Protein AF-A0A119AUP3-F1 (afdb_monomer_lite)

Structure (mmCIF, N/CA/C/O backbone):
data_AF-A0A119AUP3-F1
#
_entry.id   AF-A0A119AUP3-F1
#
loop_
_atom_site.group_PDB
_atom_site.id
_atom_site.type_symbol
_atom_site.label_atom_id
_atom_site.label_alt_id
_atom_site.label_comp_id
_atom_site.label_asym_id
_atom_site.label_entity_id
_atom_site.label_seq_id
_atom_site.pdbx_PDB_ins_code
_atom_site.Cartn_x
_atom_site.Cartn_y
_atom_site.Cartn_z
_atom_site.occupancy
_atom_site.B_iso_or_equiv
_atom_site.auth_seq_id
_atom_site.auth_comp_id
_atom_site.auth_asym_id
_atom_site.auth_atom_id
_atom_site.pdbx_PDB_model_num
ATOM 1 N N . MET A 1 1 ? -10.218 -7.047 2.147 1.00 59.16 1 MET A N 1
ATOM 2 C CA . MET A 1 1 ? -9.267 -7.046 1.010 1.00 59.16 1 MET A CA 1
ATOM 3 C C . MET A 1 1 ? -9.610 -8.212 0.110 1.00 59.16 1 MET A C 1
ATOM 5 O O . MET A 1 1 ? -9.928 -9.270 0.636 1.00 59.16 1 MET A O 1
ATOM 9 N N . LEU A 1 2 ? -9.548 -8.031 -1.206 1.00 61.56 2 LEU A N 1
ATOM 10 C CA . LEU A 1 2 ? -9.819 -9.104 -2.157 1.00 61.56 2 LEU A CA 1
ATOM 11 C C . LEU A 1 2 ? -8.715 -9.146 -3.222 1.00 61.56 2 LEU A C 1
ATOM 13 O O . LEU A 1 2 ? -8.327 -8.103 -3.749 1.00 61.56 2 LEU A O 1
ATOM 17 N N . ILE A 1 3 ? -8.177 -10.340 -3.483 1.00 61.81 3 ILE A N 1
ATOM 18 C CA . ILE A 1 3 ? -7.148 -10.574 -4.505 1.00 61.81 3 ILE A CA 1
ATOM 19 C C . ILE A 1 3 ? -7.834 -11.190 -5.727 1.00 61.81 3 ILE A C 1
ATOM 21 O O . ILE A 1 3 ? -8.365 -12.297 -5.651 1.00 61.81 3 ILE A O 1
ATOM 25 N N . GLU A 1 4 ? -7.807 -10.481 -6.854 1.00 63.66 4 GLU A N 1
ATOM 26 C CA . GLU A 1 4 ? -8.380 -10.904 -8.137 1.00 63.66 4 GLU A CA 1
ATOM 27 C C . GLU A 1 4 ? -7.256 -11.048 -9.170 1.00 63.66 4 GLU A C 1
ATOM 29 O O . GLU A 1 4 ? -6.862 -10.098 -9.844 1.00 63.66 4 GLU A O 1
ATOM 34 N N . GLY A 1 5 ? -6.689 -12.250 -9.292 1.00 70.69 5 GLY A N 1
ATOM 35 C CA . GLY A 1 5 ? -5.548 -12.476 -10.183 1.00 70.69 5 GLY A CA 1
ATOM 36 C C . GLY A 1 5 ? -4.311 -11.684 -9.739 1.00 70.69 5 GLY A C 1
ATOM 37 O O . GLY A 1 5 ? -3.758 -11.961 -8.679 1.00 70.69 5 GLY A O 1
ATOM 38 N N . SER A 1 6 ? -3.858 -10.728 -10.559 1.00 70.94 6 SER A N 1
ATOM 39 C CA . SER A 1 6 ? -2.733 -9.824 -10.245 1.00 70.94 6 SER A CA 1
ATOM 40 C C . SER A 1 6 ? -3.156 -8.496 -9.613 1.00 70.94 6 SER A C 1
ATOM 42 O O . SER A 1 6 ? -2.316 -7.600 -9.465 1.00 70.94 6 SER A O 1
ATOM 44 N N . ASP A 1 7 ? -4.444 -8.358 -9.311 1.00 81.25 7 ASP A N 1
ATOM 45 C CA . ASP A 1 7 ? -5.029 -7.137 -8.788 1.00 81.25 7 ASP A CA 1
ATOM 46 C C . ASP A 1 7 ? -5.372 -7.294 -7.313 1.00 81.25 7 ASP A C 1
ATOM 48 O O . ASP A 1 7 ? -5.725 -8.372 -6.826 1.00 81.25 7 ASP A O 1
ATOM 52 N N . LEU A 1 8 ? -5.282 -6.177 -6.609 1.00 80.00 8 LEU A N 1
ATOM 53 C CA . LEU A 1 8 ? -5.543 -6.078 -5.191 1.00 80.00 8 LEU A CA 1
ATOM 54 C C . LEU A 1 8 ? -6.546 -4.964 -4.953 1.00 80.00 8 LEU A C 1
ATOM 56 O O . LEU A 1 8 ? -6.259 -3.797 -5.211 1.00 80.00 8 LEU A O 1
ATOM 60 N N . VAL A 1 9 ? -7.710 -5.333 -4.432 1.00 82.56 9 VAL A N 1
ATOM 61 C CA . VAL A 1 9 ? -8.763 -4.387 -4.076 1.00 82.56 9 VAL A CA 1
ATOM 62 C C . VAL A 1 9 ? -8.738 -4.151 -2.572 1.00 82.56 9 VAL A C 1
ATOM 64 O O . VAL A 1 9 ? -8.877 -5.082 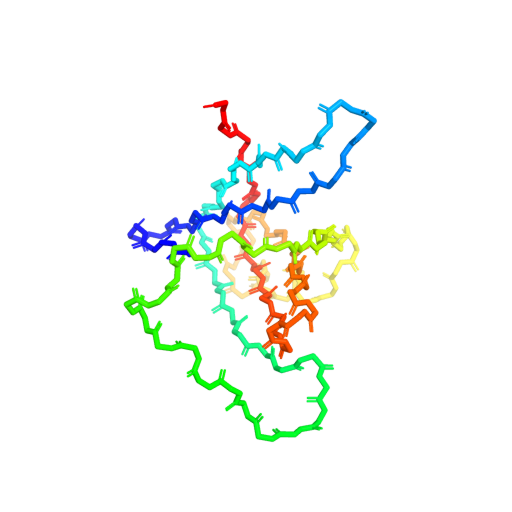-1.765 1.00 82.56 9 VAL A O 1
ATOM 67 N N . VAL A 1 10 ? -8.571 -2.886 -2.199 1.00 79.69 10 VAL A N 1
ATOM 68 C CA . VAL A 1 10 ? -8.580 -2.421 -0.815 1.00 79.69 10 VAL A CA 1
ATOM 69 C C . VAL A 1 10 ? -9.662 -1.366 -0.653 1.00 79.69 10 VAL A C 1
ATOM 71 O O . VAL A 1 10 ? -9.656 -0.358 -1.353 1.00 79.69 10 VAL A O 1
ATOM 74 N N . THR A 1 11 ? -10.567 -1.591 0.293 1.00 81.62 11 THR A N 1
ATOM 75 C CA . THR A 1 11 ? -11.511 -0.573 0.755 1.00 81.62 11 THR A CA 1
ATOM 76 C C . THR A 1 11 ? -10.954 0.033 2.030 1.00 81.62 11 THR A C 1
ATOM 78 O O . THR A 1 11 ? -10.625 -0.698 2.964 1.00 81.62 11 THR A O 1
ATOM 81 N N . VAL A 1 12 ? -10.813 1.351 2.038 1.00 77.31 12 VAL A N 1
ATOM 82 C CA . VAL A 1 12 ? -10.382 2.133 3.192 1.00 77.31 12 VAL A CA 1
ATOM 83 C C . VAL A 1 12 ? -11.520 3.051 3.575 1.00 77.31 12 VAL A C 1
ATOM 85 O O . VAL A 1 12 ? -12.015 3.786 2.721 1.00 77.31 12 VAL A O 1
ATOM 88 N N . SER A 1 13 ? -11.885 3.055 4.850 1.00 77.69 13 SER A N 1
ATOM 89 C CA . SER A 1 13 ? -12.867 4.017 5.342 1.00 77.69 13 SER A CA 1
ATOM 90 C C . SER A 1 13 ? -12.228 5.102 6.175 1.00 77.69 13 SER A C 1
ATOM 92 O O . SER A 1 13 ? -11.204 4.896 6.828 1.00 77.69 13 SER A O 1
ATOM 94 N N . TYR A 1 14 ? -12.823 6.281 6.103 1.00 74.38 14 TYR A N 1
ATOM 95 C CA . TYR A 1 14 ? -12.312 7.485 6.727 1.00 74.38 14 TYR A CA 1
ATOM 96 C C . TYR A 1 14 ? -13.467 8.353 7.218 1.00 74.38 14 TYR A C 1
ATOM 98 O O . TYR A 1 14 ? -14.548 8.378 6.624 1.00 74.38 14 TYR A O 1
ATOM 106 N N . ASP A 1 15 ? -13.221 9.062 8.313 1.00 77.88 15 ASP A N 1
ATOM 107 C CA . ASP A 1 15 ? -14.175 10.011 8.871 1.00 77.88 15 ASP A CA 1
ATOM 108 C C . ASP A 1 15 ? -14.085 11.347 8.113 1.00 77.88 15 ASP A C 1
ATOM 110 O O . ASP A 1 15 ? -12.992 11.832 7.806 1.00 77.88 15 ASP A O 1
ATOM 114 N N . SER A 1 16 ? -15.234 11.950 7.816 1.00 79.75 16 SER A N 1
ATOM 115 C CA . SER A 1 16 ? -15.374 13.303 7.270 1.00 79.75 16 SER A CA 1
ATOM 116 C C . SER A 1 16 ? -16.369 14.116 8.113 1.00 79.75 16 SER A C 1
ATOM 118 O O . SER A 1 16 ? -17.029 13.577 9.004 1.00 79.75 16 SER A O 1
ATOM 120 N N . GLU A 1 17 ? -16.499 15.418 7.836 1.00 85.25 17 GLU A N 1
ATOM 121 C CA . GLU A 1 17 ? -17.496 16.277 8.496 1.00 85.25 17 GLU A CA 1
ATOM 122 C C . GLU A 1 17 ? -18.944 15.784 8.296 1.00 85.25 17 GLU A C 1
ATOM 124 O O . GLU A 1 17 ? -19.784 15.998 9.170 1.00 85.25 17 GLU A O 1
ATOM 129 N N . ASP A 1 18 ? -19.216 15.068 7.200 1.00 87.00 18 ASP A N 1
ATOM 130 C CA . ASP A 1 18 ? -20.547 14.575 6.827 1.00 87.00 18 ASP A CA 1
ATOM 131 C C . ASP A 1 18 ? -20.805 13.112 7.250 1.00 87.00 18 ASP A C 1
ATOM 133 O O . ASP A 1 18 ? -21.904 12.589 7.043 1.00 87.00 18 ASP A O 1
ATOM 137 N N . GLY A 1 19 ? -19.823 12.440 7.865 1.00 81.75 19 GLY A N 1
ATOM 138 C CA . GLY A 1 19 ? -19.944 11.069 8.369 1.00 81.75 19 GLY A CA 1
ATOM 139 C C . GLY A 1 19 ? -18.799 10.144 7.950 1.00 81.75 19 GLY A C 1
ATOM 140 O O . GLY A 1 19 ? -17.702 10.588 7.624 1.00 81.75 19 GLY A O 1
ATOM 141 N N . ILE A 1 20 ? -19.048 8.831 7.986 1.00 81.00 20 ILE A N 1
ATOM 142 C CA . ILE A 1 20 ? -18.078 7.813 7.554 1.00 81.00 20 ILE A CA 1
ATOM 143 C C . ILE A 1 20 ? -18.209 7.627 6.044 1.00 81.00 20 ILE A C 1
ATOM 145 O O . ILE A 1 20 ? -19.299 7.344 5.545 1.00 81.00 20 ILE A O 1
ATOM 149 N N . HIS A 1 21 ? -17.092 7.740 5.333 1.00 79.94 21 HIS A N 1
ATOM 150 C CA . HIS A 1 21 ? -16.999 7.467 3.903 1.00 79.94 21 HIS A CA 1
ATOM 151 C C . HIS A 1 21 ? -16.106 6.265 3.646 1.00 79.94 21 HIS A C 1
ATOM 153 O O . HIS A 1 21 ? -15.208 5.958 4.431 1.00 79.94 21 HIS A O 1
ATOM 159 N N . GLU A 1 22 ? -16.333 5.615 2.511 1.00 81.56 22 GLU A N 1
ATOM 160 C CA . GLU A 1 22 ? -15.505 4.516 2.037 1.00 81.56 22 GLU A CA 1
ATOM 161 C C . GLU A 1 22 ? -14.853 4.903 0.719 1.00 81.56 22 GLU A C 1
ATOM 163 O O . GLU A 1 22 ? -15.454 5.572 -0.121 1.00 81.56 22 GLU A O 1
ATOM 168 N N . LYS A 1 23 ? -13.614 4.460 0.535 1.00 82.94 23 LYS A N 1
ATOM 169 C CA . LYS A 1 23 ? -12.873 4.610 -0.706 1.00 82.94 23 LYS A CA 1
ATOM 170 C C . LYS A 1 23 ? -12.342 3.264 -1.140 1.00 82.94 23 LYS A C 1
ATOM 172 O O . LYS A 1 23 ? -11.559 2.633 -0.425 1.00 82.94 23 LYS A O 1
ATOM 177 N N . ARG A 1 24 ? -12.752 2.829 -2.326 1.00 85.12 24 ARG A N 1
ATOM 178 C CA . ARG A 1 24 ? -12.294 1.579 -2.920 1.00 85.12 24 ARG A CA 1
ATOM 179 C C . ARG A 1 24 ? -11.146 1.863 -3.881 1.00 85.12 24 ARG A C 1
ATOM 181 O O . ARG A 1 24 ? -11.240 2.710 -4.762 1.00 85.12 24 ARG A O 1
ATOM 188 N N . MET A 1 25 ? -10.035 1.164 -3.686 1.00 86.88 25 MET A N 1
ATOM 189 C CA . MET A 1 25 ? -8.819 1.310 -4.479 1.00 86.88 25 MET A CA 1
ATOM 190 C C . MET A 1 25 ? -8.435 -0.031 -5.080 1.00 86.88 25 MET A C 1
ATOM 192 O O . MET A 1 25 ? -8.321 -1.033 -4.369 1.00 86.88 25 MET A O 1
ATOM 196 N N . ARG A 1 26 ? -8.193 -0.038 -6.388 1.00 87.50 26 ARG A N 1
ATOM 197 C CA . ARG A 1 26 ? -7.719 -1.208 -7.123 1.00 87.50 26 ARG A CA 1
ATOM 198 C C . ARG A 1 26 ? -6.269 -1.004 -7.531 1.00 87.50 26 ARG A C 1
ATOM 200 O O . ARG A 1 26 ? -5.969 -0.183 -8.393 1.00 87.50 26 ARG A O 1
ATOM 207 N N . PHE A 1 27 ? -5.375 -1.771 -6.924 1.00 86.25 27 PHE A N 1
ATOM 208 C CA . PHE A 1 27 ? -3.970 -1.858 -7.305 1.00 86.25 27 PHE A CA 1
ATOM 209 C C . PHE A 1 27 ? -3.791 -2.965 -8.345 1.00 86.25 27 PHE A C 1
ATOM 211 O O . PHE A 1 27 ? -4.447 -4.001 -8.266 1.00 86.25 27 PHE A O 1
ATOM 218 N N . PHE A 1 28 ? -2.884 -2.770 -9.298 1.00 84.94 28 PHE A N 1
ATOM 219 C CA . PHE A 1 28 ? -2.679 -3.690 -10.421 1.00 84.94 28 PHE A CA 1
ATOM 220 C C . PHE A 1 28 ? -1.210 -4.080 -10.597 1.00 84.94 28 PHE A C 1
ATOM 222 O O . PHE A 1 28 ? -0.294 -3.305 -10.295 1.00 84.94 28 PHE A O 1
ATOM 229 N N . SER A 1 29 ? -0.987 -5.282 -11.145 1.00 75.56 29 SER A N 1
ATOM 230 C CA . SER A 1 29 ? 0.350 -5.870 -11.345 1.00 75.56 29 SER A CA 1
ATOM 231 C C . SER A 1 29 ? 1.170 -5.919 -10.054 1.00 75.56 29 SER A C 1
ATOM 233 O O . SER A 1 29 ? 2.310 -5.450 -10.021 1.00 75.56 29 SER A O 1
ATOM 235 N N . ILE A 1 30 ? 0.565 -6.440 -8.986 1.00 74.06 30 ILE A N 1
ATOM 236 C CA . ILE A 1 30 ? 1.083 -6.256 -7.633 1.00 74.06 30 ILE A CA 1
ATOM 237 C C . ILE A 1 30 ? 1.999 -7.378 -7.132 1.00 74.06 30 ILE A C 1
ATOM 239 O O . ILE A 1 30 ? 1.825 -8.557 -7.436 1.00 74.06 30 ILE A O 1
ATOM 243 N N . CYS A 1 31 ? 2.927 -6.987 -6.265 1.00 80.06 31 CYS A N 1
ATOM 244 C CA . CYS A 1 31 ? 3.529 -7.821 -5.239 1.00 80.06 31 CYS A CA 1
ATOM 245 C C . CYS A 1 31 ? 3.199 -7.181 -3.884 1.00 80.06 31 CYS A C 1
ATOM 247 O O . CYS A 1 31 ? 3.576 -6.032 -3.646 1.00 80.06 31 CYS A O 1
ATOM 249 N N . ALA A 1 32 ? 2.454 -7.885 -3.028 1.00 80.62 32 ALA A N 1
ATOM 250 C CA . ALA A 1 32 ? 1.974 -7.344 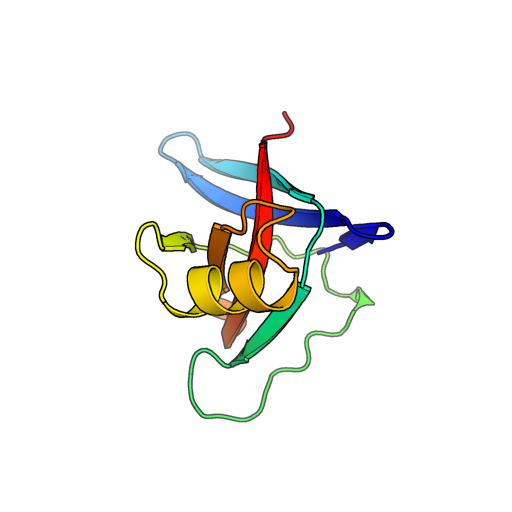-1.759 1.00 80.62 32 ALA A CA 1
ATOM 251 C C . ALA A 1 32 ? 2.379 -8.219 -0.571 1.00 80.62 32 ALA A C 1
ATOM 253 O O . ALA A 1 32 ? 2.381 -9.448 -0.657 1.00 80.62 32 ALA A O 1
ATOM 254 N N . PHE A 1 33 ? 2.707 -7.567 0.541 1.00 81.12 33 PHE A N 1
ATOM 255 C CA . PHE A 1 33 ? 3.164 -8.206 1.768 1.00 81.12 33 PHE A CA 1
ATOM 256 C C . PHE A 1 33 ? 2.432 -7.619 2.964 1.00 81.12 33 PHE A C 1
ATOM 258 O O . PHE A 1 33 ? 2.210 -6.412 3.036 1.00 81.12 33 PHE A O 1
ATOM 265 N N . HIS A 1 34 ? 2.113 -8.472 3.926 1.00 80.38 34 HIS A N 1
ATOM 266 C CA . HIS A 1 34 ? 1.573 -8.053 5.209 1.00 80.38 34 HIS A CA 1
ATOM 267 C C . HIS A 1 34 ? 2.699 -8.032 6.233 1.00 80.38 34 HIS A C 1
ATOM 269 O O . HIS A 1 34 ? 3.467 -8.989 6.342 1.00 80.38 34 HIS A O 1
ATOM 275 N N . VAL A 1 35 ? 2.786 -6.947 6.990 1.00 80.62 35 VAL A N 1
ATOM 276 C CA . VAL A 1 35 ? 3.685 -6.823 8.132 1.00 80.62 35 VAL A CA 1
ATOM 277 C C . VAL A 1 35 ? 2.908 -6.292 9.327 1.00 80.62 35 VAL A C 1
ATOM 279 O O . VAL A 1 35 ? 1.881 -5.634 9.187 1.00 80.62 35 VAL A O 1
ATOM 282 N N . GLN A 1 36 ? 3.383 -6.605 10.522 1.00 79.12 36 GLN A N 1
ATOM 283 C CA . GLN A 1 36 ? 2.763 -6.128 11.748 1.00 79.12 36 GLN A CA 1
ATOM 284 C C . GLN A 1 36 ? 3.174 -4.677 12.027 1.00 79.12 36 GLN A C 1
ATOM 286 O O . GLN A 1 36 ? 4.349 -4.340 11.869 1.00 79.12 36 GLN A O 1
ATOM 291 N N . ALA A 1 37 ? 2.234 -3.827 12.452 1.00 79.19 37 ALA A N 1
ATOM 292 C CA . ALA A 1 37 ? 2.527 -2.417 12.734 1.00 79.19 37 ALA A CA 1
ATOM 293 C C . ALA A 1 37 ? 3.341 -2.227 14.031 1.00 79.19 37 ALA A C 1
ATOM 295 O O . ALA A 1 37 ? 4.232 -1.382 14.102 1.00 79.19 37 ALA A O 1
ATOM 296 N N . PHE A 1 38 ? 3.059 -3.042 15.048 1.00 77.62 38 PHE A N 1
ATOM 297 C CA . PHE A 1 38 ? 3.659 -3.013 16.379 1.00 77.62 38 PHE A CA 1
ATOM 298 C C . PHE A 1 38 ? 4.079 -4.421 16.819 1.00 77.62 38 PHE A C 1
ATOM 300 O O . PHE A 1 38 ? 3.371 -5.384 16.521 1.00 77.62 38 PHE A O 1
ATOM 307 N N . PRO A 1 39 ? 5.176 -4.572 17.584 1.00 73.12 39 PRO A N 1
ATOM 308 C CA . PRO A 1 39 ? 5.602 -5.873 18.093 1.00 73.12 39 PRO A CA 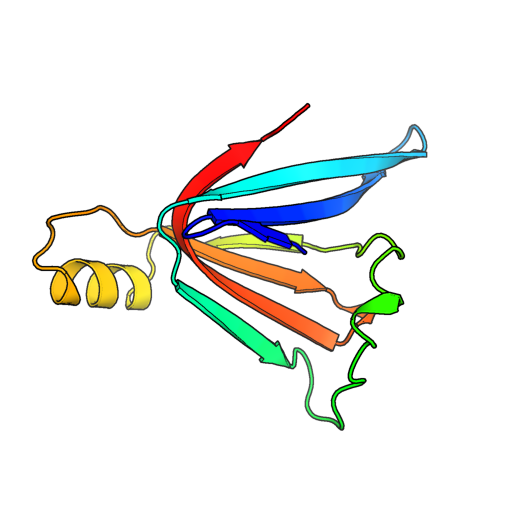1
ATOM 309 C C . PRO A 1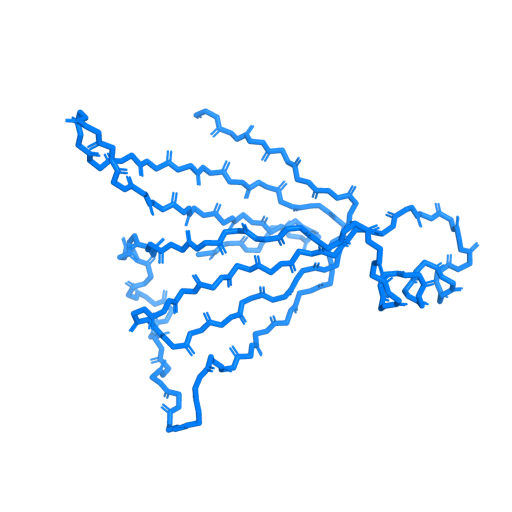 39 ? 4.535 -6.488 19.017 1.00 73.12 39 PRO A C 1
ATOM 311 O O . PRO A 1 39 ? 4.158 -5.889 20.022 1.00 73.12 39 PRO A O 1
ATOM 314 N N . GLY A 1 40 ? 4.062 -7.695 18.701 1.00 64.06 40 GLY A N 1
ATOM 315 C CA . GLY A 1 40 ? 3.096 -8.434 19.522 1.00 64.06 40 GLY A CA 1
ATOM 316 C C . GLY A 1 40 ? 2.573 -9.693 18.821 1.00 64.06 40 GLY A C 1
ATOM 317 O O . GLY A 1 40 ? 2.949 -9.954 17.684 1.00 64.06 40 GLY A O 1
ATOM 318 N N . PRO A 1 41 ? 1.702 -10.502 19.440 1.00 58.78 41 PRO A N 1
ATOM 319 C CA . PRO A 1 41 ? 0.990 -11.548 18.710 1.00 58.78 41 PRO A CA 1
ATOM 320 C C . PRO A 1 41 ? 0.081 -10.911 17.651 1.00 58.78 41 PRO A C 1
ATOM 322 O O . PRO A 1 41 ? -0.667 -9.979 17.952 1.00 58.78 41 PRO A O 1
ATOM 325 N N . SER A 1 42 ? 0.155 -11.391 16.406 1.00 56.16 42 SER A N 1
ATOM 326 C CA . SER A 1 42 ? -0.801 -10.994 15.373 1.00 56.16 42 SER A CA 1
ATOM 327 C C . SER A 1 42 ? -2.190 -11.432 15.822 1.00 56.16 42 SER A C 1
ATOM 329 O O . SER A 1 42 ? -2.408 -12.623 16.068 1.00 56.16 42 SER A O 1
ATOM 331 N N . LEU A 1 43 ? -3.138 -10.503 15.902 1.00 55.97 43 LEU A N 1
ATOM 332 C CA . LEU A 1 43 ? -4.541 -10.885 15.868 1.00 55.97 43 LEU A CA 1
ATOM 333 C C . LEU A 1 43 ? -4.768 -11.398 14.447 1.00 55.97 43 LEU A C 1
ATOM 335 O O . LEU A 1 43 ? -4.863 -10.611 13.512 1.00 55.97 43 LEU A O 1
ATOM 339 N N . PHE A 1 44 ? -4.716 -12.717 14.261 1.00 50.50 44 PHE A N 1
ATOM 340 C CA . PHE A 1 44 ? -5.126 -13.337 13.007 1.00 50.50 44 PHE A CA 1
ATOM 341 C C . PHE A 1 44 ? -6.615 -13.018 12.867 1.00 50.50 44 PHE A C 1
ATOM 343 O O . PHE A 1 44 ? -7.454 -13.637 13.520 1.00 50.50 44 PHE A O 1
ATOM 350 N N . VAL A 1 45 ? -6.925 -11.956 12.128 1.00 54.22 45 VAL A N 1
ATOM 351 C CA . VAL A 1 45 ? -8.301 -11.585 11.827 1.00 54.22 45 VAL A CA 1
ATOM 352 C C . VAL A 1 45 ? -8.808 -12.654 10.870 1.00 54.22 45 VAL A C 1
ATOM 354 O O . VAL A 1 45 ? -8.282 -12.806 9.770 1.00 54.22 45 VAL A O 1
ATOM 357 N N . ASP A 1 46 ? -9.755 -13.453 11.351 1.00 47.69 46 ASP A N 1
ATOM 358 C CA . ASP A 1 46 ? -10.384 -14.541 10.610 1.00 47.69 46 ASP A CA 1
ATOM 359 C C . ASP A 1 46 ? -10.890 -14.021 9.252 1.00 47.69 46 ASP A C 1
ATOM 361 O O . ASP A 1 46 ? -11.544 -12.975 9.196 1.00 47.69 46 ASP A O 1
ATOM 365 N N . GLU A 1 47 ? -10.591 -14.725 8.154 1.00 49.25 47 GLU A N 1
ATOM 366 C CA . GLU A 1 47 ? -10.912 -14.279 6.784 1.00 49.25 47 GLU A CA 1
ATOM 367 C C . GLU A 1 47 ? -12.417 -13.999 6.614 1.00 49.25 47 GLU A C 1
ATOM 369 O O . GLU A 1 47 ? -12.814 -13.119 5.850 1.00 49.25 47 GLU A O 1
ATOM 374 N N . ILE A 1 48 ? -13.252 -14.685 7.400 1.00 44.91 48 ILE A N 1
ATOM 375 C CA . ILE A 1 48 ? -14.718 -14.594 7.393 1.00 44.91 48 ILE A CA 1
ATOM 376 C C . ILE A 1 48 ? -15.227 -13.318 8.097 1.00 44.91 48 ILE A C 1
ATOM 378 O O . ILE A 1 48 ? -16.323 -12.843 7.802 1.00 44.91 48 ILE A O 1
ATOM 382 N N . ALA A 1 49 ? -14.437 -12.712 8.989 1.00 44.19 49 ALA A N 1
ATOM 383 C CA . ALA A 1 49 ? -14.823 -11.517 9.745 1.00 44.19 49 ALA A CA 1
ATOM 384 C C . ALA A 1 49 ? -14.477 -10.193 9.035 1.00 44.19 49 ALA A C 1
ATOM 386 O O . ALA A 1 49 ? -14.860 -9.124 9.507 1.00 44.19 49 ALA A O 1
ATOM 387 N N . THR A 1 50 ? -13.815 -10.240 7.873 1.00 47.00 50 THR A N 1
ATOM 388 C CA . THR A 1 50 ? -13.286 -9.066 7.145 1.00 47.00 50 THR A CA 1
ATOM 389 C C . THR A 1 50 ? -14.337 -8.132 6.520 1.00 47.00 50 THR A C 1
ATOM 391 O O . THR A 1 50 ? -13.990 -7.246 5.739 1.00 47.00 50 THR A O 1
ATOM 394 N N . SER A 1 51 ? -15.616 -8.269 6.887 1.00 45.84 51 SER A N 1
ATOM 395 C CA . SER A 1 51 ? -16.651 -7.274 6.564 1.00 45.84 51 SER A CA 1
ATOM 396 C C . SER A 1 51 ? -16.582 -6.017 7.441 1.00 45.84 51 SER A C 1
ATOM 398 O O . SER A 1 51 ? -17.241 -5.026 7.135 1.00 45.84 51 SER A O 1
ATOM 400 N N . SER A 1 52 ? -15.781 -6.025 8.516 1.00 50.53 52 SER A N 1
ATOM 401 C CA . SER A 1 52 ? -15.519 -4.818 9.294 1.00 50.53 52 SER A CA 1
ATOM 402 C C . SER A 1 52 ? -14.531 -3.931 8.544 1.00 50.53 52 SER A C 1
ATOM 404 O O . SER A 1 52 ? -13.321 -4.141 8.570 1.00 50.53 52 SER A O 1
ATOM 406 N N . VAL A 1 53 ? -15.108 -2.972 7.836 1.00 54.41 53 VAL A N 1
ATOM 407 C CA . VAL A 1 53 ? -14.536 -1.711 7.378 1.00 54.41 53 VAL A CA 1
ATOM 408 C C . VAL A 1 53 ? -13.241 -1.333 8.114 1.00 54.41 53 VAL A C 1
ATOM 410 O O . VAL A 1 53 ? -13.268 -0.868 9.252 1.00 54.41 53 VAL A O 1
ATOM 413 N N . LEU A 1 54 ? -12.102 -1.549 7.456 1.00 60.75 54 LEU A N 1
ATOM 414 C CA . LEU A 1 54 ? -10.793 -1.220 8.006 1.00 60.75 54 LEU A CA 1
ATOM 415 C C . LEU A 1 54 ? -10.522 0.271 7.769 1.00 60.75 54 LEU A C 1
ATOM 417 O O . LEU A 1 54 ? -10.366 0.711 6.625 1.00 60.75 54 LEU A O 1
ATOM 421 N N . GLN A 1 55 ? -10.464 1.057 8.843 1.00 67.12 55 GLN A N 1
ATOM 422 C CA . GLN A 1 55 ? -9.974 2.430 8.756 1.00 67.12 55 GLN A CA 1
ATOM 423 C C . GLN A 1 55 ? -8.452 2.397 8.604 1.00 67.12 55 GLN A C 1
ATOM 425 O O . GLN A 1 55 ? -7.741 1.816 9.426 1.00 67.12 55 GLN A O 1
ATOM 430 N N . GLY A 1 56 ? -7.942 2.997 7.531 1.00 72.94 56 GLY A N 1
ATOM 431 C CA . GLY A 1 56 ? -6.525 2.915 7.198 1.00 72.94 56 GLY A CA 1
ATOM 432 C C . GLY A 1 56 ? -5.973 4.180 6.563 1.00 72.94 56 GLY A C 1
ATOM 433 O O . GLY A 1 56 ? -6.699 4.974 5.976 1.00 72.94 56 GLY A O 1
ATOM 434 N N . ALA A 1 57 ? -4.661 4.365 6.675 1.00 78.56 57 ALA A N 1
ATOM 435 C CA . ALA A 1 57 ? -3.949 5.460 6.025 1.00 78.56 57 ALA A CA 1
ATOM 436 C C . ALA A 1 57 ? -3.116 4.923 4.859 1.00 78.56 57 ALA A C 1
ATOM 438 O O . ALA A 1 57 ? -2.257 4.066 5.067 1.00 78.56 57 ALA A O 1
ATOM 439 N N . LEU A 1 58 ? -3.362 5.436 3.649 1.00 86.12 58 LEU A N 1
ATOM 440 C CA . LEU A 1 58 ? -2.535 5.173 2.470 1.00 86.12 58 LEU A CA 1
ATOM 441 C C . LEU A 1 58 ? -1.346 6.139 2.436 1.00 86.12 58 LEU A C 1
ATOM 443 O O . LEU A 1 58 ? -1.516 7.351 2.552 1.00 86.12 58 LEU A O 1
ATOM 447 N N . VAL A 1 59 ? -0.156 5.601 2.191 1.00 88.25 59 VAL A N 1
ATOM 448 C CA . VAL A 1 59 ? 1.070 6.363 1.951 1.00 88.25 59 VAL A CA 1
ATOM 449 C C . VAL A 1 59 ? 1.699 5.898 0.639 1.00 88.25 59 VAL A C 1
ATOM 451 O O . VAL A 1 59 ? 1.905 4.704 0.434 1.00 88.25 59 VAL A O 1
ATOM 454 N N . GLU A 1 60 ? 2.028 6.838 -0.249 1.00 90.38 60 GLU A N 1
ATOM 455 C CA . GLU A 1 60 ? 2.875 6.598 -1.426 1.00 90.38 60 GLU A CA 1
ATOM 456 C C . GLU A 1 60 ? 4.315 7.025 -1.114 1.00 90.38 60 GLU A C 1
ATOM 458 O O . GLU A 1 60 ? 4.542 8.091 -0.539 1.00 90.38 60 GLU A O 1
ATOM 463 N N . TYR A 1 61 ? 5.293 6.210 -1.511 1.00 90.81 61 TYR A N 1
ATOM 464 C CA . TYR A 1 61 ? 6.719 6.512 -1.370 1.00 90.81 61 TYR A CA 1
ATOM 465 C C . TYR A 1 61 ? 7.319 6.850 -2.744 1.00 90.81 61 TYR A C 1
ATOM 467 O O . TYR A 1 61 ? 7.788 5.943 -3.439 1.00 90.81 61 TYR A O 1
ATOM 475 N N . PRO A 1 62 ? 7.325 8.134 -3.155 1.00 86.12 62 PRO A N 1
ATOM 476 C CA . PRO A 1 62 ? 7.701 8.535 -4.514 1.00 86.12 62 PRO A CA 1
ATOM 477 C C . PRO A 1 62 ? 9.176 8.268 -4.855 1.00 86.12 62 PRO A C 1
ATOM 479 O O . PRO A 1 62 ? 9.498 8.013 -6.010 1.00 86.12 62 PRO A O 1
ATOM 482 N N . GLU A 1 63 ? 10.068 8.273 -3.862 1.00 89.94 63 GLU A N 1
ATOM 483 C CA . GLU A 1 63 ? 11.515 8.055 -4.035 1.00 89.94 63 GLU A CA 1
ATOM 484 C C . GLU A 1 63 ? 11.972 6.740 -3.378 1.00 89.94 63 GLU A C 1
ATOM 486 O O . GLU A 1 63 ? 12.963 6.675 -2.654 1.00 89.94 63 GLU A O 1
ATOM 491 N N . SER A 1 64 ? 11.206 5.663 -3.570 1.00 91.88 64 SER A N 1
ATOM 492 C CA . SER A 1 64 ? 11.501 4.383 -2.924 1.00 91.88 64 SER A CA 1
ATOM 493 C C . SER A 1 64 ? 12.652 3.621 -3.596 1.00 91.88 64 SER A C 1
ATOM 495 O O . SER A 1 64 ? 12.518 3.117 -4.711 1.00 91.88 64 SER A O 1
ATOM 497 N N . GLU A 1 65 ? 13.750 3.411 -2.862 1.00 93.25 65 GLU A N 1
ATOM 498 C CA . GLU A 1 65 ? 14.848 2.526 -3.294 1.00 93.25 65 GLU A CA 1
ATOM 499 C C . GLU A 1 65 ? 14.377 1.084 -3.550 1.00 93.25 65 GLU A C 1
ATOM 501 O O . GLU A 1 65 ? 14.861 0.416 -4.464 1.00 93.25 65 GLU A O 1
ATOM 506 N N . MET A 1 66 ? 13.393 0.611 -2.775 1.00 89.44 66 MET A N 1
ATOM 507 C CA . MET A 1 66 ? 12.799 -0.718 -2.947 1.00 89.44 66 MET A CA 1
ATOM 508 C C . MET A 1 66 ? 12.016 -0.822 -4.254 1.00 89.44 66 MET A C 1
ATOM 510 O O . MET A 1 66 ? 12.136 -1.825 -4.956 1.00 89.44 66 MET A O 1
ATOM 514 N N . ALA A 1 67 ? 11.266 0.223 -4.617 1.00 89.69 67 ALA A N 1
ATOM 515 C CA . ALA A 1 67 ? 10.603 0.284 -5.915 1.00 89.69 67 ALA A CA 1
ATOM 516 C C . ALA A 1 67 ? 11.629 0.231 -7.057 1.00 89.69 67 ALA A C 1
ATOM 518 O O . ALA A 1 67 ? 11.508 -0.607 -7.948 1.00 89.69 67 ALA A O 1
ATOM 519 N N . ALA A 1 68 ? 12.702 1.026 -6.975 1.00 90.50 68 ALA A N 1
ATOM 520 C CA . ALA A 1 68 ? 13.775 1.020 -7.972 1.00 90.50 68 ALA A CA 1
ATOM 521 C C . ALA A 1 68 ? 14.479 -0.348 -8.089 1.00 90.50 68 ALA A C 1
ATOM 523 O O . ALA A 1 68 ? 14.836 -0.787 -9.188 1.00 90.50 68 ALA A O 1
ATOM 524 N N . ALA A 1 69 ? 14.670 -1.053 -6.969 1.00 90.69 69 ALA A N 1
ATOM 525 C CA . ALA A 1 69 ? 15.218 -2.406 -6.963 1.00 90.69 69 ALA A CA 1
ATOM 526 C C . ALA A 1 69 ? 14.281 -3.407 -7.661 1.00 90.69 69 ALA A C 1
ATOM 528 O O . ALA A 1 69 ? 14.748 -4.215 -8.470 1.00 90.69 69 ALA A O 1
ATOM 529 N N . TRP A 1 70 ? 12.972 -3.319 -7.411 1.00 87.88 70 TRP A N 1
ATOM 530 C CA . TRP A 1 70 ? 11.958 -4.136 -8.081 1.00 87.88 70 TRP A CA 1
ATOM 531 C C . TRP A 1 70 ? 11.862 -3.846 -9.582 1.00 87.88 70 TRP A C 1
ATOM 533 O O . TRP A 1 70 ? 11.857 -4.783 -10.381 1.00 87.88 70 TRP A O 1
ATOM 543 N N . GLU A 1 71 ? 11.875 -2.576 -9.995 1.00 88.44 71 GLU A N 1
ATOM 544 C CA . GLU A 1 71 ? 11.942 -2.212 -11.417 1.00 88.44 71 GLU A CA 1
ATOM 545 C C . GLU A 1 71 ? 13.166 -2.833 -12.089 1.00 88.44 71 GLU A C 1
ATOM 547 O O . GLU A 1 71 ? 13.069 -3.428 -13.165 1.00 88.44 71 GLU A O 1
ATOM 552 N N . LYS A 1 72 ? 14.335 -2.734 -11.443 1.00 89.06 72 LYS A N 1
ATOM 553 C CA . LYS A 1 72 ? 15.580 -3.318 -11.948 1.00 89.06 72 LYS A CA 1
ATOM 554 C C . LYS A 1 72 ? 15.491 -4.842 -12.049 1.00 89.06 72 LYS A C 1
ATOM 556 O O . LYS A 1 72 ? 15.979 -5.393 -13.035 1.00 89.06 72 LYS A O 1
ATOM 561 N N . HIS A 1 73 ? 14.876 -5.510 -11.072 1.00 86.06 73 HIS A N 1
ATOM 562 C CA . HIS A 1 73 ? 14.675 -6.960 -11.082 1.00 86.06 73 HIS A CA 1
ATOM 563 C C . HIS A 1 73 ? 13.877 -7.415 -12.313 1.00 86.06 73 HIS A C 1
ATOM 565 O O . HIS A 1 73 ? 14.259 -8.379 -12.972 1.00 86.06 73 HIS A O 1
ATOM 571 N N . PHE A 1 74 ? 12.841 -6.663 -12.693 1.00 81.06 74 PHE A N 1
ATOM 572 C CA . PHE A 1 74 ? 12.043 -6.916 -13.898 1.00 81.06 74 PHE A CA 1
ATOM 573 C C . PHE A 1 74 ? 12.613 -6.273 -15.176 1.00 81.06 74 PHE A C 1
ATOM 575 O O . PHE A 1 74 ? 11.895 -6.075 -16.158 1.00 81.06 74 PHE A O 1
ATOM 582 N N . GLY A 1 75 ? 13.901 -5.920 -15.187 1.00 83.38 75 GLY A N 1
ATOM 583 C CA . GLY A 1 75 ? 14.579 -5.391 -16.371 1.00 83.38 75 GLY A CA 1
ATOM 584 C C . GLY A 1 75 ? 14.071 -4.023 -16.834 1.00 83.38 75 GLY A C 1
ATOM 585 O O . GLY A 1 75 ? 14.207 -3.700 -18.010 1.00 83.38 75 GLY A O 1
ATOM 586 N N . ARG A 1 76 ? 13.478 -3.223 -15.935 1.00 82.88 76 ARG A N 1
ATOM 587 C CA . ARG A 1 76 ? 12.865 -1.909 -16.220 1.00 82.88 76 ARG A CA 1
ATOM 588 C C . ARG A 1 76 ? 11.735 -1.953 -17.254 1.00 82.88 76 ARG A C 1
ATOM 590 O O . ARG A 1 76 ? 11.367 -0.924 -17.810 1.00 82.88 76 ARG A O 1
ATOM 597 N N . ALA A 1 77 ? 11.170 -3.133 -17.514 1.00 80.19 77 ALA A N 1
ATOM 598 C CA . ALA A 1 77 ? 10.061 -3.293 -18.453 1.00 80.19 77 ALA A CA 1
ATOM 599 C C . ALA A 1 77 ? 8.747 -2.685 -17.929 1.00 80.19 77 ALA A C 1
ATOM 601 O O . ALA A 1 77 ? 7.801 -2.505 -18.694 1.00 80.19 77 ALA A O 1
ATOM 602 N N . ARG A 1 78 ? 8.669 -2.410 -16.622 1.00 79.56 78 ARG A N 1
ATOM 603 C CA . ARG A 1 78 ? 7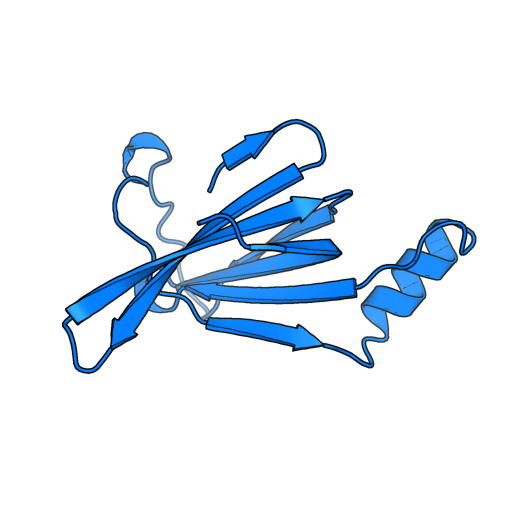.504 -1.842 -15.943 1.00 79.56 78 ARG A CA 1
ATOM 604 C C . ARG A 1 78 ? 7.965 -0.823 -14.912 1.00 79.56 78 ARG A C 1
ATOM 606 O O . ARG A 1 78 ? 8.973 -1.056 -14.247 1.00 79.56 78 ARG A O 1
ATOM 613 N N . ILE A 1 79 ? 7.199 0.258 -14.790 1.00 86.25 79 ILE A N 1
ATOM 614 C CA . ILE A 1 79 ? 7.328 1.204 -13.682 1.00 86.25 79 ILE A CA 1
ATOM 615 C C . ILE A 1 79 ? 6.701 0.552 -12.449 1.00 86.25 79 ILE A C 1
ATOM 617 O O . ILE A 1 79 ? 5.592 0.017 -12.536 1.00 86.25 79 ILE A O 1
ATOM 621 N N . VAL A 1 80 ? 7.408 0.578 -11.324 1.00 90.19 80 VAL A N 1
ATOM 622 C CA . VAL A 1 80 ? 6.938 0.049 -10.043 1.00 90.19 80 VAL A CA 1
ATOM 623 C C . VAL A 1 80 ? 6.836 1.205 -9.064 1.00 90.19 80 VAL A C 1
ATOM 625 O O . VAL A 1 80 ? 7.788 1.939 -8.833 1.00 90.19 80 VAL A O 1
ATOM 628 N N . LYS A 1 81 ? 5.666 1.341 -8.458 1.00 92.19 81 LYS A N 1
ATOM 629 C CA . LYS A 1 81 ? 5.383 2.257 -7.362 1.00 92.19 81 LYS A CA 1
ATOM 630 C C . LYS A 1 81 ? 5.311 1.493 -6.051 1.00 92.19 81 LYS A C 1
ATOM 632 O O . LYS A 1 81 ? 4.952 0.315 -6.044 1.00 92.19 81 LYS A O 1
ATOM 637 N N . HIS A 1 82 ? 5.636 2.171 -4.956 1.00 93.19 82 HIS A N 1
ATOM 638 C CA . HIS A 1 82 ? 5.597 1.614 -3.610 1.00 93.19 82 HIS A CA 1
ATOM 639 C C . HIS A 1 82 ? 4.566 2.352 -2.763 1.00 93.19 82 HIS A C 1
ATOM 641 O O . HIS A 1 82 ? 4.645 3.569 -2.586 1.00 93.19 82 HIS A O 1
ATOM 647 N N . TYR A 1 83 ? 3.631 1.584 -2.218 1.00 91.19 83 TYR A N 1
ATOM 648 C CA . TYR A 1 83 ? 2.585 2.050 -1.326 1.00 91.19 83 TYR A CA 1
ATOM 649 C C . TYR A 1 83 ? 2.614 1.276 -0.014 1.00 91.19 83 TYR A C 1
ATOM 651 O O . TYR A 1 83 ? 2.971 0.095 0.008 1.00 91.19 83 TYR A O 1
ATOM 659 N N . SER A 1 84 ? 2.167 1.914 1.062 1.00 90.75 84 SER A N 1
ATOM 660 C CA . SER A 1 84 ? 1.752 1.221 2.276 1.00 90.75 84 SER A CA 1
ATOM 661 C C . SER A 1 84 ? 0.350 1.647 2.696 1.00 90.75 84 SER A C 1
ATOM 663 O O . SER A 1 84 ? -0.052 2.790 2.487 1.00 90.75 84 SER A O 1
ATOM 665 N N . ILE A 1 85 ? -0.405 0.716 3.273 1.00 87.75 85 ILE A N 1
ATOM 666 C CA . ILE A 1 85 ? -1.677 0.999 3.936 1.00 87.75 85 ILE A CA 1
ATOM 667 C C . ILE A 1 85 ? -1.564 0.513 5.373 1.00 87.75 85 ILE A C 1
ATOM 669 O O . ILE A 1 85 ? -1.353 -0.677 5.611 1.00 87.75 85 ILE A O 1
ATOM 673 N N . ALA A 1 86 ? -1.668 1.435 6.324 1.00 85.44 86 ALA A N 1
ATOM 674 C CA . ALA A 1 86 ? -1.611 1.129 7.747 1.00 85.44 86 ALA A CA 1
ATOM 675 C C . ALA A 1 86 ? -3.024 1.043 8.333 1.00 85.44 86 ALA A C 1
ATOM 677 O O . ALA A 1 86 ? -3.747 2.036 8.332 1.00 85.44 86 ALA A O 1
ATOM 678 N N . PHE A 1 87 ? -3.374 -0.125 8.865 1.00 81.25 87 PHE A N 1
ATOM 679 C CA . PHE A 1 87 ? -4.608 -0.431 9.587 1.00 81.25 87 PHE A CA 1
ATOM 680 C C . PHE A 1 87 ? -4.266 -0.584 11.075 1.00 81.25 87 PHE A C 1
ATOM 682 O O . PHE A 1 87 ? -3.858 -1.649 11.548 1.00 81.25 87 PHE A O 1
ATOM 689 N N . LEU A 1 88 ? -4.292 0.537 11.802 1.00 75.44 88 LEU A N 1
ATOM 690 C CA . LEU A 1 88 ? -3.733 0.600 13.157 1.00 75.44 88 LEU A CA 1
ATOM 691 C C . LEU A 1 88 ? -4.573 -0.163 14.185 1.00 75.44 88 LEU A C 1
ATOM 693 O O . LEU A 1 88 ? -3.996 -0.753 15.098 1.00 75.44 88 LEU A O 1
ATOM 697 N N . ALA A 1 89 ? -5.901 -0.181 14.035 1.00 74.50 89 ALA A N 1
ATOM 698 C CA . ALA A 1 89 ? -6.790 -0.918 14.934 1.00 74.50 89 ALA A CA 1
ATOM 699 C C . ALA A 1 89 ? -6.535 -2.435 14.862 1.00 74.50 89 ALA A C 1
ATOM 701 O O . ALA A 1 89 ? -6.625 -3.141 15.865 1.00 74.50 89 ALA A O 1
ATOM 702 N N . GLU A 1 90 ? -6.122 -2.915 13.694 1.00 75.56 90 GLU A N 1
ATOM 703 C CA . GLU A 1 90 ? -5.841 -4.316 13.391 1.00 75.56 90 GLU A CA 1
ATOM 704 C C . GLU A 1 90 ? -4.357 -4.661 13.517 1.00 75.56 90 GLU A C 1
ATOM 706 O O . GLU A 1 90 ? -3.963 -5.808 13.308 1.00 75.56 90 GLU A O 1
ATOM 711 N N . ASN A 1 91 ? -3.524 -3.680 13.882 1.00 79.00 91 ASN A N 1
ATOM 712 C CA . ASN A 1 91 ? -2.079 -3.837 14.002 1.00 79.00 91 ASN A CA 1
ATOM 713 C C . ASN A 1 91 ? -1.435 -4.395 12.711 1.00 79.00 91 ASN A C 1
ATOM 715 O O . ASN A 1 91 ? -0.508 -5.212 12.750 1.00 79.00 91 ASN A O 1
ATOM 719 N N . LEU A 1 92 ? -1.932 -3.955 11.554 1.00 82.19 92 LEU A N 1
ATOM 720 C CA . LEU A 1 92 ? -1.561 -4.478 10.245 1.00 82.19 92 LEU A CA 1
ATOM 721 C C . LEU A 1 92 ? -1.051 -3.354 9.343 1.00 82.19 92 LEU A C 1
ATOM 723 O O . LEU A 1 92 ? -1.664 -2.297 9.228 1.00 82.19 92 LEU A O 1
ATOM 727 N N . ILE A 1 93 ? 0.058 -3.597 8.655 1.00 86.25 93 ILE A N 1
ATOM 728 C CA . ILE A 1 93 ? 0.532 -2.768 7.552 1.00 86.25 93 ILE A CA 1
ATOM 729 C C . ILE A 1 93 ? 0.596 -3.644 6.312 1.00 86.25 93 ILE A C 1
ATOM 731 O O . ILE A 1 93 ? 1.225 -4.701 6.287 1.00 86.25 93 ILE A O 1
ATOM 735 N N . LEU A 1 94 ? -0.046 -3.173 5.261 1.00 86.94 94 LEU A N 1
ATOM 736 C CA . LEU A 1 94 ? 0.035 -3.744 3.938 1.00 86.94 94 LEU A CA 1
ATOM 737 C C . LEU A 1 94 ? 1.051 -2.954 3.124 1.00 86.94 94 LEU A C 1
ATOM 739 O O . LEU A 1 94 ? 0.913 -1.746 2.981 1.00 86.94 94 LEU A O 1
ATOM 743 N N . ILE A 1 95 ? 2.039 -3.634 2.561 1.00 89.62 95 ILE A N 1
ATOM 744 C CA . ILE A 1 95 ? 3.016 -3.061 1.637 1.00 89.62 95 ILE A CA 1
ATOM 745 C C . ILE A 1 95 ? 2.670 -3.539 0.234 1.00 89.62 95 ILE A C 1
ATOM 747 O O . ILE A 1 95 ? 2.459 -4.733 0.030 1.00 89.62 95 ILE A O 1
ATOM 751 N N . ILE A 1 96 ? 2.631 -2.625 -0.732 1.00 90.50 96 ILE A N 1
ATOM 752 C CA . ILE A 1 96 ? 2.255 -2.908 -2.117 1.00 90.50 96 ILE A CA 1
ATOM 753 C C . ILE A 1 96 ? 3.327 -2.345 -3.046 1.00 90.50 96 ILE A C 1
ATOM 755 O O . ILE A 1 96 ? 3.615 -1.149 -3.029 1.00 90.50 96 ILE A O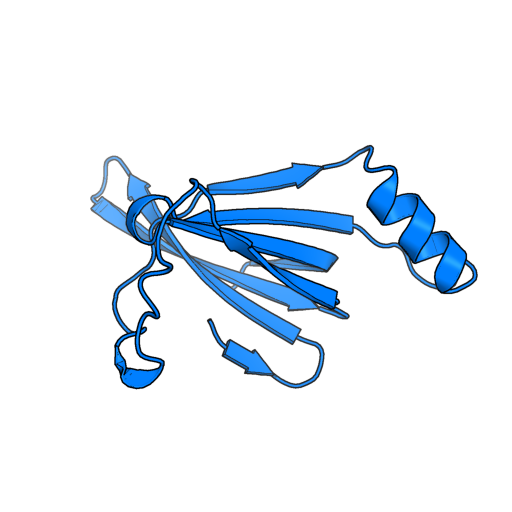 1
ATOM 759 N N . PHE A 1 97 ? 3.870 -3.203 -3.904 1.00 89.75 97 PHE A N 1
ATOM 760 C CA . PHE A 1 97 ? 4.638 -2.812 -5.080 1.00 89.75 97 PHE A CA 1
ATOM 761 C C . PHE A 1 97 ? 3.799 -3.099 -6.319 1.00 89.75 97 PHE A C 1
ATOM 763 O O . PHE A 1 97 ? 3.381 -4.236 -6.509 1.00 89.75 97 PHE A O 1
ATOM 770 N N . GLY A 1 98 ? 3.528 -2.106 -7.161 1.00 89.88 98 GLY A N 1
ATOM 771 C CA . GLY A 1 98 ? 2.661 -2.300 -8.328 1.00 89.88 98 GLY A CA 1
ATOM 772 C C . GLY A 1 98 ? 2.742 -1.168 -9.340 1.00 89.88 98 GLY A C 1
ATOM 773 O O . GLY A 1 98 ? 3.519 -0.236 -9.171 1.00 89.88 98 GLY A O 1
ATOM 774 N N . GLY A 1 99 ? 1.936 -1.229 -10.400 1.00 88.00 99 GLY A N 1
ATOM 775 C CA . GLY A 1 99 ? 1.935 -0.189 -11.440 1.00 88.00 99 GLY A CA 1
ATOM 776 C C . GLY A 1 99 ? 1.251 1.123 -11.024 1.00 88.00 99 GLY A C 1
ATOM 777 O O . GLY A 1 99 ? 1.382 2.135 -11.711 1.00 88.00 99 GLY A O 1
ATOM 778 N N . GLY A 1 100 ? 0.521 1.111 -9.908 1.00 87.00 100 GLY A N 1
ATOM 779 C CA . GLY A 1 100 ? -0.309 2.209 -9.421 1.00 87.00 100 GLY A CA 1
ATOM 780 C C . GLY A 1 100 ? -1.625 1.689 -8.850 1.00 87.00 100 GLY A C 1
ATOM 781 O O . GLY A 1 100 ? -1.779 0.483 -8.638 1.00 87.00 100 GLY A O 1
ATOM 782 N N . PHE A 1 101 ? -2.567 2.602 -8.626 1.00 89.12 101 PHE A N 1
ATOM 783 C CA . PHE A 1 101 ? -3.944 2.266 -8.285 1.00 89.12 101 PHE A CA 1
ATOM 784 C C . PHE A 1 101 ? -4.936 3.175 -9.011 1.00 89.12 101 PHE A C 1
ATOM 786 O O . PHE A 1 101 ? -4.587 4.286 -9.413 1.00 89.12 101 PHE A O 1
ATOM 793 N N . SER A 1 102 ? -6.161 2.685 -9.181 1.00 89.12 102 SER A N 1
ATOM 794 C CA . SER A 1 102 ? -7.324 3.483 -9.566 1.00 89.12 102 SER A CA 1
ATOM 795 C C . SER A 1 102 ? -8.323 3.533 -8.418 1.00 89.12 102 SER A C 1
ATOM 797 O O . SER A 1 102 ? -8.464 2.568 -7.663 1.00 89.12 102 SER A O 1
ATOM 799 N N . GLU A 1 103 ? -9.010 4.659 -8.303 1.00 85.94 103 GLU A N 1
ATOM 800 C CA . GLU A 1 103 ? -10.132 4.835 -7.386 1.00 85.94 103 GLU A CA 1
ATOM 801 C C . GLU A 1 103 ? -11.399 4.327 -8.080 1.00 85.94 103 GLU A C 1
ATOM 803 O O . GLU A 1 103 ? -11.590 4.575 -9.272 1.00 85.94 103 GLU A O 1
ATOM 808 N N . GLU A 1 104 ? -12.211 3.559 -7.362 1.00 78.06 104 GLU A N 1
ATOM 809 C CA . GLU A 1 104 ? -13.529 3.115 -7.814 1.00 78.06 104 GLU A CA 1
ATOM 810 C C . GLU A 1 104 ? -14.588 3.870 -6.995 1.00 78.06 104 GLU A C 1
ATOM 812 O O . GLU A 1 104 ? -14.472 3.926 -5.765 1.00 78.06 104 GLU A O 1
ATOM 817 N N . ASP A 1 105 ? -15.564 4.467 -7.692 1.00 62.84 105 ASP A N 1
ATOM 818 C CA . ASP A 1 105 ? -16.729 5.158 -7.110 1.00 62.84 105 ASP A CA 1
ATOM 819 C C . ASP A 1 105 ? -17.757 4.176 -6.519 1.00 62.84 105 ASP A C 1
ATOM 821 O O . ASP A 1 105 ? -17.952 3.079 -7.104 1.00 62.84 105 ASP A O 1
#

pLDDT: mean 77.98, std 12.82, range [44.19, 93.25]

Organism: NCBI:txid1503055

Foldseek 3Di:
DDDDPQKDWDKAWDADPVGIDIWIKIFGNKDKDKDFQDDDDQPPPPPVNVVPHQHKDKDWDPPDPVQVVVCVVVVVPARWTWMWIDRVVRRMIMIMIGRDMDIDD

Radius of gyration: 14.61 Å; chains: 1; bounding box: 36×31×38 Å

Secondary structure (DSSP, 8-state):
-EEETTEEEEEEEEEETTEEEEEEEEE-S-EEEEEESSSS------GGGTTS--B-EEEE-TT-HHHHHHHHHTTTSS--EEEEEEETTTTEEEEEEES-EEEE-

Sequence (105 aa):
MLIEGSDLVVTVSYDSEDGIHEKRMRFFSICAFHVQAFPGPSLFVDEIATSSVLQGALVEYPESEMAAAWEKHFGRARIVKHYSIAFLAENLILIIFGGGFSEED